Protein AF-A0A3L8QWN6-F1 (afdb_monomer)

Structure (mmCIF, N/CA/C/O backbone):
data_AF-A0A3L8QWN6-F1
#
_entry.id   AF-A0A3L8QWN6-F1
#
loop_
_atom_site.group_PDB
_atom_site.id
_atom_site.type_symbol
_atom_site.label_atom_id
_atom_site.label_alt_id
_atom_site.label_comp_id
_atom_site.label_asym_id
_atom_site.label_entity_id
_atom_site.label_seq_id
_atom_site.pdbx_PDB_ins_code
_atom_site.Cartn_x
_atom_site.Cartn_y
_atom_site.Cartn_z
_atom_site.occupancy
_atom_site.B_iso_or_equiv
_atom_site.auth_seq_id
_atom_site.auth_comp_id
_atom_site.auth_asym_id
_atom_site.auth_atom_id
_atom_site.pdbx_PDB_model_num
ATOM 1 N N . MET A 1 1 ? 42.146 -68.826 -25.477 1.00 36.22 1 MET A N 1
ATOM 2 C CA . MET A 1 1 ? 43.396 -68.074 -25.227 1.00 36.22 1 MET A CA 1
ATOM 3 C C . MET A 1 1 ? 44.506 -68.728 -26.031 1.00 36.22 1 MET A C 1
ATOM 5 O O . MET A 1 1 ? 44.498 -69.955 -26.054 1.00 36.22 1 MET A O 1
ATOM 9 N N . PRO A 1 2 ? 45.434 -67.970 -26.653 1.00 54.69 2 PRO A N 1
ATOM 10 C CA . PRO A 1 2 ? 45.476 -66.496 -26.800 1.00 54.69 2 PRO A CA 1
ATOM 11 C C . PRO A 1 2 ? 44.381 -66.027 -27.812 1.00 54.69 2 PRO A C 1
ATOM 13 O O . PRO A 1 2 ? 43.353 -66.702 -27.860 1.00 54.69 2 PRO A O 1
ATOM 16 N N . ALA A 1 3 ? 44.395 -64.915 -28.570 1.00 31.89 3 ALA A N 1
ATOM 17 C CA . ALA A 1 3 ? 45.295 -63.752 -28.720 1.00 31.89 3 ALA A CA 1
ATOM 18 C C . ALA A 1 3 ? 44.478 -62.468 -29.079 1.00 31.89 3 ALA A C 1
ATOM 20 O O . ALA A 1 3 ? 43.258 -62.450 -28.924 1.00 31.89 3 ALA A O 1
ATOM 21 N N . ARG A 1 4 ? 45.135 -61.396 -29.564 1.00 40.81 4 ARG A N 1
ATOM 22 C CA . ARG A 1 4 ? 44.559 -60.168 -30.187 1.00 40.81 4 ARG A CA 1
ATOM 23 C C . ARG A 1 4 ? 45.543 -59.626 -31.260 1.00 40.81 4 ARG A C 1
ATOM 25 O O . ARG A 1 4 ? 46.710 -60.006 -31.149 1.00 40.81 4 ARG A O 1
ATOM 32 N N . PRO A 1 5 ? 45.161 -58.762 -32.243 1.00 45.75 5 PRO A N 1
ATOM 33 C CA . PRO A 1 5 ? 45.122 -57.295 -32.001 1.00 45.75 5 PRO A CA 1
ATOM 34 C C . PRO A 1 5 ? 44.173 -56.398 -32.873 1.00 45.75 5 PRO A C 1
ATOM 36 O O . PRO A 1 5 ? 43.768 -56.753 -33.967 1.00 45.75 5 PRO A O 1
ATOM 39 N N . PHE A 1 6 ? 43.942 -55.169 -32.370 1.00 28.73 6 PHE A N 1
ATOM 40 C CA . PHE A 1 6 ? 43.755 -53.853 -33.051 1.00 28.73 6 PHE A CA 1
ATOM 41 C C . PHE A 1 6 ? 42.567 -53.480 -34.003 1.00 28.73 6 PHE A C 1
ATOM 43 O O . PHE A 1 6 ? 42.510 -53.881 -35.155 1.00 28.73 6 PHE A O 1
ATOM 50 N N . ALA A 1 7 ? 41.810 -52.451 -33.552 1.00 33.19 7 ALA A N 1
ATOM 51 C CA . ALA A 1 7 ? 41.578 -51.132 -34.207 1.00 33.19 7 ALA A CA 1
ATOM 52 C C . ALA A 1 7 ? 40.243 -50.722 -34.913 1.00 33.19 7 ALA A C 1
ATOM 54 O O . ALA A 1 7 ? 39.941 -51.137 -36.023 1.00 33.19 7 ALA A O 1
ATOM 55 N 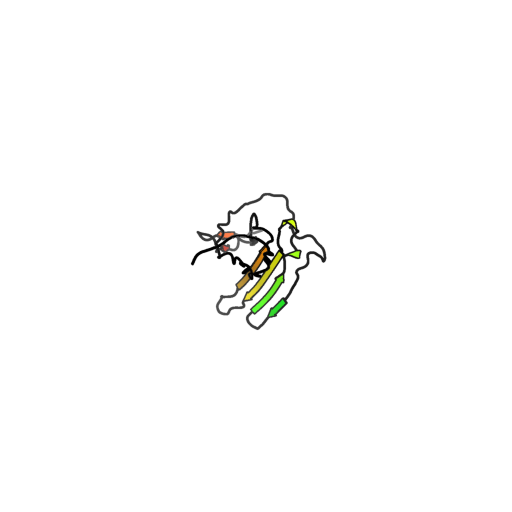N . ARG A 1 8 ? 39.66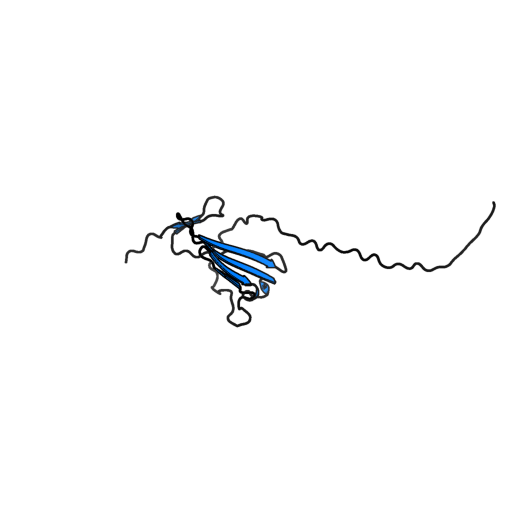6 -49.638 -34.340 1.00 31.48 8 ARG A N 1
ATOM 56 C CA . ARG A 1 8 ? 39.011 -48.434 -34.939 1.00 31.48 8 ARG A CA 1
ATOM 57 C C . ARG A 1 8 ? 37.521 -48.410 -35.365 1.00 31.48 8 ARG A C 1
ATOM 59 O O . ARG A 1 8 ? 36.997 -49.314 -35.990 1.00 31.48 8 ARG A O 1
ATOM 66 N N . SER A 1 9 ? 36.959 -47.202 -35.152 1.00 32.34 9 SER A N 1
ATOM 67 C CA . SER A 1 9 ? 35.666 -46.639 -35.604 1.00 32.34 9 SER A CA 1
ATOM 68 C C . SER A 1 9 ? 34.398 -47.179 -34.910 1.00 32.34 9 SER A C 1
ATOM 70 O O . SER A 1 9 ? 34.240 -48.381 -34.779 1.00 32.34 9 SER A O 1
ATOM 72 N N . GLY A 1 10 ? 33.445 -46.360 -34.439 1.00 29.81 10 GLY A N 1
ATOM 73 C CA . GLY A 1 10 ? 33.368 -44.890 -34.409 1.00 29.81 10 GLY A CA 1
ATOM 74 C C . GLY A 1 10 ? 32.041 -44.382 -33.799 1.00 29.81 10 GLY A C 1
ATOM 75 O O . GLY A 1 10 ? 31.231 -45.174 -33.333 1.00 29.81 10 GLY A O 1
ATOM 76 N N . ALA A 1 11 ? 31.814 -43.062 -33.854 1.00 33.81 11 ALA A N 1
ATOM 77 C CA . ALA A 1 11 ? 30.552 -42.357 -33.545 1.00 33.81 11 ALA A CA 1
ATOM 78 C C . ALA A 1 11 ? 30.042 -42.336 -32.078 1.00 33.81 11 ALA A C 1
ATOM 80 O O . ALA A 1 11 ? 29.024 -42.930 -31.726 1.00 33.81 11 ALA A O 1
ATOM 81 N N . GLU A 1 12 ? 30.647 -41.474 -31.256 1.00 32.53 12 GLU A N 1
ATOM 82 C CA . GLU A 1 12 ? 29.992 -40.916 -30.064 1.00 32.53 12 GLU A CA 1
ATOM 83 C C . GLU A 1 12 ? 28.813 -40.004 -30.478 1.00 32.53 12 GLU A C 1
ATOM 85 O O . GLU A 1 12 ? 29.014 -38.966 -31.110 1.00 32.53 12 GLU A O 1
ATOM 90 N N . ARG A 1 13 ? 27.571 -40.342 -30.093 1.00 36.91 13 ARG A N 1
ATOM 91 C CA . ARG A 1 13 ? 26.423 -39.415 -30.154 1.00 36.91 13 ARG A CA 1
ATOM 92 C C . ARG A 1 13 ? 25.935 -39.046 -28.756 1.00 36.91 13 ARG A C 1
ATOM 94 O O . ARG A 1 13 ? 25.067 -39.692 -28.180 1.00 36.91 13 ARG A O 1
ATOM 101 N N . ARG A 1 14 ? 26.447 -37.922 -28.249 1.00 36.25 14 ARG A N 1
ATOM 102 C CA . ARG A 1 14 ? 25.834 -37.173 -27.143 1.00 36.25 14 ARG A CA 1
ATOM 103 C C . ARG A 1 14 ? 24.599 -36.409 -27.624 1.00 36.25 14 ARG A C 1
ATOM 105 O O . ARG A 1 14 ? 24.685 -35.734 -28.648 1.00 36.25 14 ARG A O 1
ATOM 112 N N . ARG A 1 15 ? 23.520 -36.445 -26.828 1.00 34.16 15 ARG A N 1
ATOM 113 C CA . ARG A 1 15 ? 22.412 -35.464 -26.637 1.00 34.16 15 ARG A CA 1
ATOM 114 C C . ARG A 1 15 ? 21.189 -36.240 -26.110 1.00 34.16 15 ARG A C 1
ATOM 116 O O . ARG A 1 15 ? 20.959 -37.352 -26.549 1.00 34.16 15 ARG A O 1
ATOM 123 N N . SER A 1 16 ? 20.345 -35.728 -25.217 1.00 34.84 16 SER A N 1
ATOM 124 C CA . SER A 1 16 ? 20.411 -34.500 -24.417 1.00 34.84 16 SER A CA 1
ATOM 125 C C . SER A 1 16 ? 19.493 -34.677 -23.201 1.00 34.84 16 SER A C 1
ATOM 127 O O . SER A 1 16 ? 18.272 -34.714 -23.347 1.00 34.84 16 SER A O 1
ATOM 129 N N . GLY A 1 17 ? 20.057 -34.806 -21.998 1.00 30.95 17 GLY A N 1
ATOM 130 C CA . GLY A 1 17 ? 19.265 -34.899 -20.771 1.00 30.95 17 GLY A CA 1
ATOM 131 C C . GLY A 1 17 ? 18.691 -33.536 -20.388 1.00 30.95 17 GLY A C 1
ATOM 132 O O . GLY A 1 17 ? 19.372 -32.749 -19.731 1.00 30.95 17 GLY A O 1
ATOM 133 N N . ARG A 1 18 ? 17.442 -33.252 -20.782 1.00 31.91 18 ARG A N 1
ATOM 134 C CA . ARG A 1 18 ? 16.727 -32.001 -20.465 1.00 31.91 18 ARG A CA 1
ATOM 135 C C . ARG A 1 18 ? 16.373 -31.937 -18.972 1.00 31.91 18 ARG A C 1
ATOM 137 O O . ARG A 1 18 ? 15.231 -32.175 -18.582 1.00 31.91 18 ARG A O 1
ATOM 144 N N . LYS A 1 19 ? 17.357 -31.607 -18.128 1.00 38.53 19 LYS A N 1
ATOM 145 C CA . LYS A 1 19 ? 17.139 -31.328 -16.702 1.00 38.53 19 LYS A CA 1
ATOM 146 C C . LYS A 1 19 ? 16.162 -30.158 -16.566 1.00 38.53 19 LYS A C 1
ATOM 148 O O . LYS A 1 19 ? 16.466 -29.043 -16.985 1.00 38.53 19 LYS A O 1
ATOM 153 N N . HIS A 1 20 ? 14.997 -30.412 -15.972 1.00 34.25 20 HIS A N 1
ATOM 154 C CA . HIS A 1 20 ? 14.085 -29.353 -15.553 1.00 34.25 20 HIS A CA 1
ATOM 155 C C . HIS A 1 20 ? 14.762 -28.535 -14.451 1.00 34.25 20 HIS A C 1
ATOM 157 O O . HIS A 1 20 ? 14.903 -28.995 -13.318 1.00 34.25 20 HIS A O 1
ATOM 163 N N . GLY A 1 21 ? 15.198 -27.321 -14.787 1.00 31.91 21 GLY A N 1
ATOM 164 C CA . GLY A 1 21 ? 15.663 -26.366 -13.793 1.00 31.91 21 GLY A CA 1
ATOM 165 C C . GLY A 1 21 ? 14.499 -25.966 -12.892 1.00 31.91 21 GLY A C 1
ATOM 166 O O . GLY A 1 21 ? 13.582 -25.282 -13.347 1.00 31.91 21 GLY A O 1
ATOM 167 N N . LYS A 1 22 ? 14.541 -26.372 -11.616 1.00 33.00 22 LYS A N 1
ATOM 168 C CA . LYS A 1 22 ? 13.714 -25.764 -10.566 1.00 33.00 22 LYS A CA 1
ATOM 169 C C . LYS A 1 22 ? 13.989 -24.260 -10.589 1.00 33.00 22 LYS A C 1
ATOM 171 O O . LYS A 1 22 ? 15.073 -23.833 -10.198 1.00 33.00 22 LYS A O 1
ATOM 176 N N . LYS A 1 23 ? 13.023 -23.462 -11.054 1.00 36.75 23 LYS A N 1
ATOM 177 C CA . LYS A 1 23 ? 13.068 -22.007 -10.889 1.00 36.75 23 LYS A CA 1
ATOM 178 C C . LYS A 1 23 ? 12.974 -21.731 -9.394 1.00 36.75 23 LYS A C 1
ATOM 180 O O . LYS A 1 23 ? 11.920 -21.920 -8.795 1.00 36.75 23 LYS A O 1
ATOM 185 N N . ASN A 1 24 ? 14.103 -21.366 -8.799 1.00 32.50 24 ASN A N 1
ATOM 186 C CA . ASN A 1 24 ? 14.199 -21.088 -7.378 1.00 32.50 24 ASN A CA 1
ATOM 187 C C . ASN A 1 24 ? 13.579 -19.708 -7.120 1.00 32.50 24 ASN A C 1
ATOM 189 O O . ASN A 1 24 ? 14.271 -18.694 -7.169 1.00 32.50 24 ASN A O 1
ATOM 193 N N . THR A 1 25 ? 12.258 -19.658 -6.933 1.00 37.88 25 THR A N 1
ATOM 194 C CA . THR A 1 25 ? 11.552 -18.439 -6.525 1.00 37.88 25 THR A CA 1
ATOM 195 C C . THR A 1 25 ? 11.958 -18.119 -5.093 1.00 37.88 25 THR A C 1
ATOM 197 O O . THR A 1 25 ? 11.359 -18.624 -4.142 1.00 37.88 25 THR A O 1
ATOM 200 N N . ALA A 1 26 ? 13.019 -17.326 -4.950 1.00 35.09 26 ALA A N 1
ATOM 201 C CA . ALA A 1 26 ? 13.516 -16.857 -3.669 1.00 35.09 26 ALA A CA 1
ATOM 202 C C . ALA A 1 26 ? 12.465 -15.947 -3.022 1.00 35.09 26 ALA A C 1
ATOM 204 O O . ALA A 1 26 ? 12.421 -14.742 -3.253 1.00 35.09 26 ALA A O 1
ATOM 205 N N . ARG A 1 27 ? 11.591 -16.545 -2.211 1.00 35.31 27 ARG A N 1
ATOM 206 C CA . ARG A 1 27 ? 10.706 -15.813 -1.311 1.00 35.31 27 ARG A CA 1
ATOM 207 C C . ARG A 1 27 ? 11.592 -15.231 -0.215 1.00 35.31 27 ARG A C 1
ATOM 209 O O . ARG A 1 27 ? 12.001 -15.972 0.678 1.00 35.31 27 ARG A O 1
ATOM 216 N N . CYS A 1 28 ? 11.934 -13.945 -0.312 1.00 29.06 28 CYS A N 1
ATOM 217 C CA . CYS A 1 28 ? 12.690 -13.272 0.741 1.00 29.06 28 CYS A CA 1
ATOM 218 C C . CYS A 1 28 ? 11.966 -13.472 2.084 1.00 29.06 28 CYS A C 1
ATOM 220 O O . CYS A 1 28 ? 10.774 -13.161 2.172 1.00 29.06 28 CYS A O 1
ATOM 222 N N . PRO A 1 29 ? 12.636 -14.017 3.117 1.00 34.66 29 PRO A N 1
ATOM 223 C CA . PRO A 1 29 ? 12.056 -14.076 4.447 1.00 34.66 29 PRO A CA 1
ATOM 224 C C . PRO A 1 29 ? 11.879 -12.651 4.975 1.00 34.66 29 PRO A C 1
ATOM 226 O O . PRO A 1 29 ? 12.663 -11.758 4.649 1.00 34.66 29 PRO A O 1
ATOM 229 N N . THR A 1 30 ? 10.843 -12.445 5.785 1.00 35.28 30 THR A N 1
ATOM 230 C CA . THR A 1 30 ? 10.422 -11.137 6.296 1.00 35.28 30 THR A CA 1
ATOM 231 C C . THR A 1 30 ? 11.442 -10.565 7.289 1.00 35.28 30 THR A C 1
ATOM 233 O O . THR A 1 30 ? 11.270 -10.642 8.504 1.00 35.28 30 THR A O 1
ATOM 236 N N . ALA A 1 31 ? 12.537 -10.005 6.778 1.00 31.70 31 ALA A N 1
ATOM 237 C CA . ALA A 1 31 ? 13.512 -9.267 7.568 1.00 31.70 31 ALA A CA 1
ATOM 238 C C . ALA A 1 31 ? 12.971 -7.859 7.847 1.00 31.70 31 ALA A C 1
ATOM 240 O O . ALA A 1 31 ? 12.736 -7.083 6.922 1.00 31.70 31 ALA A O 1
ATOM 241 N N . ILE A 1 32 ? 12.763 -7.542 9.125 1.00 38.19 32 ILE A N 1
ATOM 242 C CA . ILE A 1 32 ? 12.271 -6.238 9.586 1.00 38.19 32 ILE A CA 1
ATOM 243 C C . ILE A 1 32 ? 13.330 -5.168 9.262 1.00 38.19 32 ILE A C 1
ATOM 245 O O . ILE A 1 32 ? 14.436 -5.247 9.807 1.00 38.19 32 ILE A O 1
ATOM 249 N N . PRO A 1 33 ? 13.038 -4.154 8.424 1.00 33.34 33 PRO A N 1
ATOM 250 C CA . PRO A 1 33 ? 13.985 -3.076 8.180 1.00 33.34 33 PRO A CA 1
ATOM 251 C C . PRO A 1 33 ? 14.102 -2.189 9.422 1.00 33.34 33 PRO A C 1
ATOM 253 O O . PRO A 1 33 ? 13.104 -1.687 9.941 1.00 33.34 33 PRO A O 1
ATOM 256 N N . ARG A 1 34 ? 15.334 -1.935 9.875 1.00 27.9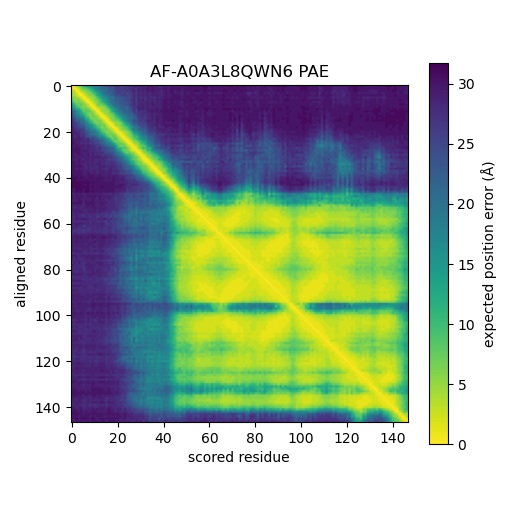8 34 ARG A N 1
ATOM 257 C CA . ARG A 1 34 ? 15.614 -0.777 10.731 1.00 27.98 34 ARG A CA 1
ATOM 258 C C . ARG A 1 34 ? 15.528 0.473 9.859 1.00 27.98 34 ARG A C 1
ATOM 260 O O . ARG A 1 34 ? 16.444 0.739 9.087 1.00 27.98 34 ARG A O 1
ATOM 267 N N . TYR A 1 35 ? 14.438 1.225 9.973 1.00 36.62 35 TYR A N 1
ATOM 268 C CA . TYR A 1 35 ? 14.290 2.490 9.2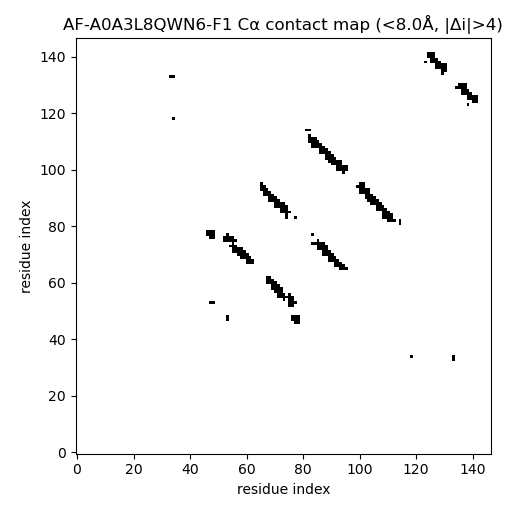58 1.00 36.62 35 TYR A CA 1
ATOM 269 C C . TYR A 1 35 ? 15.165 3.571 9.899 1.00 36.62 35 TYR A C 1
ATOM 271 O O . TYR A 1 35 ? 14.961 3.951 11.051 1.00 36.62 35 TYR A O 1
ATOM 279 N N . LEU A 1 36 ? 16.130 4.079 9.133 1.00 26.33 36 LEU A N 1
ATOM 280 C CA . LEU A 1 36 ? 16.805 5.337 9.431 1.00 26.33 36 LEU A CA 1
ATOM 281 C C . LEU A 1 36 ? 15.873 6.478 9.002 1.00 26.33 36 LEU A C 1
ATOM 283 O O . LEU A 1 36 ? 15.503 6.55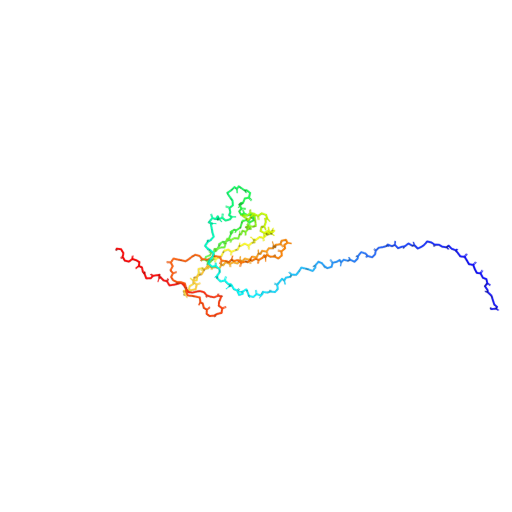5 7.831 1.00 26.33 36 LEU A O 1
ATOM 287 N N . VAL A 1 37 ? 15.506 7.372 9.923 1.00 31.58 37 VAL A N 1
ATOM 288 C CA . VAL A 1 37 ? 14.757 8.589 9.574 1.00 31.58 37 VAL A CA 1
ATOM 289 C C . VAL A 1 37 ? 15.715 9.571 8.899 1.00 31.58 37 VAL A C 1
ATOM 291 O O . VAL A 1 37 ? 16.376 10.371 9.555 1.00 31.58 37 VAL A O 1
ATOM 294 N N . ALA A 1 38 ? 15.810 9.491 7.574 1.00 25.50 38 ALA A N 1
ATOM 295 C CA . ALA A 1 38 ? 16.487 10.496 6.769 1.00 25.50 38 ALA A CA 1
ATOM 296 C C . ALA A 1 38 ? 15.548 11.693 6.562 1.00 25.50 38 ALA A C 1
ATOM 298 O O . ALA A 1 38 ? 14.628 11.641 5.747 1.00 25.50 38 ALA A O 1
ATOM 299 N N . THR A 1 39 ? 15.779 12.786 7.292 1.00 31.92 39 THR A N 1
ATOM 300 C CA . THR A 1 39 ? 15.161 14.083 6.986 1.00 31.92 39 THR A CA 1
ATOM 301 C C . THR A 1 39 ? 15.875 14.706 5.789 1.00 31.92 39 THR A C 1
ATOM 303 O O . THR A 1 39 ? 16.737 15.572 5.954 1.00 31.92 39 THR A O 1
ATOM 306 N N . ASP A 1 40 ? 15.555 14.242 4.583 1.00 33.28 40 ASP A N 1
ATOM 307 C CA . ASP A 1 40 ? 16.075 14.865 3.371 1.00 33.28 40 ASP A CA 1
ATOM 308 C C . ASP A 1 40 ? 15.444 16.251 3.177 1.00 33.28 40 ASP A C 1
ATOM 310 O O . ASP A 1 40 ? 14.247 16.386 2.918 1.00 33.28 40 ASP A O 1
ATOM 314 N N . ARG A 1 41 ? 16.260 17.304 3.292 1.00 38.00 41 ARG A N 1
ATOM 315 C CA . ARG A 1 41 ? 15.912 18.646 2.802 1.00 38.00 41 ARG A CA 1
ATOM 316 C C . ARG A 1 41 ? 16.280 18.732 1.315 1.00 38.00 41 ARG A C 1
ATOM 318 O O . ARG A 1 41 ? 17.101 19.558 0.920 1.00 38.00 41 ARG A O 1
ATOM 325 N N . GLY A 1 42 ? 15.677 17.853 0.518 1.00 32.41 42 GLY A N 1
ATOM 326 C CA . GLY A 1 42 ? 15.959 17.655 -0.901 1.00 32.41 42 GLY A CA 1
ATOM 327 C C . GLY A 1 42 ? 14.782 18.067 -1.781 1.00 32.41 42 GLY A C 1
ATOM 328 O O . GLY A 1 42 ? 13.686 17.530 -1.671 1.00 32.41 42 GLY A O 1
ATOM 329 N N . SER A 1 43 ? 15.034 19.050 -2.647 1.00 39.56 43 SER A N 1
ATOM 330 C CA . SER A 1 43 ? 14.162 19.609 -3.695 1.00 39.56 43 SER A CA 1
ATOM 331 C C . SER A 1 43 ? 12.971 18.739 -4.147 1.00 39.56 43 SER A C 1
ATOM 333 O O . SER A 1 43 ? 13.139 17.662 -4.720 1.00 39.56 43 SER A O 1
ATOM 335 N N . GLY A 1 44 ? 11.752 19.249 -3.952 1.00 45.75 44 GLY A N 1
ATOM 336 C CA . GLY A 1 44 ? 10.521 18.506 -4.205 1.00 45.75 44 GLY A CA 1
ATOM 337 C C . GLY A 1 44 ? 10.281 18.134 -5.673 1.00 45.75 44 GLY A C 1
ATOM 338 O O . GLY A 1 44 ? 10.047 18.995 -6.522 1.00 45.75 44 GLY A O 1
ATOM 339 N N . LYS A 1 45 ? 10.192 16.827 -5.936 1.00 44.28 45 LYS A N 1
ATOM 340 C CA . LYS A 1 45 ? 9.391 16.250 -7.024 1.00 44.28 45 LYS A CA 1
ATOM 341 C C . LYS A 1 45 ? 8.620 15.047 -6.488 1.00 44.28 45 LYS A C 1
ATOM 343 O O . LYS A 1 45 ? 9.217 14.020 -6.184 1.00 44.28 45 LYS A O 1
ATOM 348 N N . GLY A 1 46 ? 7.294 15.159 -6.403 1.00 47.44 46 GLY A N 1
ATOM 349 C CA . GLY A 1 46 ? 6.437 13.986 -6.216 1.00 47.44 46 GLY A CA 1
ATOM 350 C C . GLY A 1 46 ? 6.624 13.052 -7.411 1.00 47.44 46 GLY A C 1
ATOM 351 O O . GLY A 1 46 ? 6.342 13.444 -8.540 1.00 47.44 46 GLY A O 1
ATOM 352 N N . GLY A 1 47 ? 7.157 11.852 -7.176 1.00 58.72 47 GLY A N 1
ATOM 353 C CA . GLY A 1 47 ? 7.713 10.977 -8.217 1.00 58.72 47 GLY A CA 1
ATOM 354 C C . GLY A 1 47 ? 6.714 10.290 -9.156 1.00 58.72 47 GLY A C 1
ATOM 355 O O . GLY A 1 47 ? 7.097 9.316 -9.793 1.00 58.72 47 GLY A O 1
ATOM 356 N N . GLN A 1 48 ? 5.465 10.757 -9.235 1.00 62.53 48 GLN A N 1
ATOM 357 C CA . GLN A 1 48 ? 4.435 10.221 -10.126 1.00 62.53 48 GLN A CA 1
ATOM 358 C C . GLN A 1 48 ? 4.215 11.185 -11.306 1.00 62.53 48 GLN A C 1
ATOM 360 O O . GLN A 1 48 ? 3.616 12.249 -11.121 1.00 62.53 48 GLN A O 1
ATOM 365 N N . PRO A 1 49 ? 4.674 10.851 -12.525 1.00 67.81 49 PRO A N 1
ATOM 366 C CA . PRO A 1 49 ? 4.418 11.675 -13.699 1.00 67.81 49 PRO A CA 1
ATOM 367 C C . PRO A 1 49 ? 2.927 11.637 -14.086 1.00 67.81 49 PRO A C 1
ATOM 369 O O . PRO A 1 49 ? 2.273 10.603 -13.933 1.00 67.81 49 PRO A O 1
ATOM 372 N N . PRO A 1 50 ? 2.362 12.730 -14.625 1.00 72.50 50 PRO A N 1
ATOM 373 C CA . PRO A 1 50 ? 0.993 12.725 -15.122 1.00 72.50 50 PRO A CA 1
ATOM 374 C C . PRO A 1 50 ? 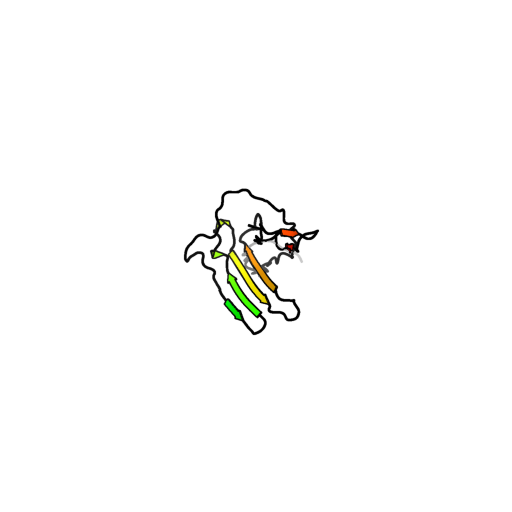0.885 11.945 -16.440 1.00 72.50 50 PRO A C 1
ATOM 376 O O . PRO A 1 50 ? 1.757 12.024 -17.305 1.00 72.50 50 PRO A O 1
ATOM 379 N N . GLY A 1 51 ? -0.234 11.245 -16.633 1.00 76.56 51 GLY A N 1
ATOM 380 C CA . GLY A 1 51 ? -0.613 10.663 -17.923 1.00 76.56 51 GLY A CA 1
ATOM 381 C C . GLY A 1 51 ? -1.155 9.233 -17.831 1.00 76.56 51 GLY A C 1
ATOM 382 O O . GLY A 1 51 ? -0.956 8.544 -16.831 1.00 76.56 51 GLY A O 1
ATOM 383 N N . PRO A 1 52 ? -1.825 8.740 -18.890 1.00 74.62 52 PRO A N 1
ATOM 384 C CA . PRO A 1 52 ? -2.486 7.436 -18.877 1.00 74.62 52 PRO A CA 1
ATOM 385 C C . PRO A 1 52 ? -1.515 6.254 -18.751 1.00 74.62 52 PRO A C 1
ATOM 387 O O . PRO A 1 52 ? -1.950 5.171 -18.366 1.00 74.62 52 PRO A O 1
ATOM 390 N N . GLY A 1 53 ? -0.225 6.439 -19.056 1.00 80.06 53 GLY A N 1
ATOM 391 C CA . GLY A 1 53 ? 0.820 5.432 -18.835 1.00 80.06 53 GLY A CA 1
ATOM 392 C C . GLY A 1 53 ? 1.140 5.181 -17.357 1.00 80.06 53 GLY A C 1
ATOM 393 O O . GLY A 1 53 ? 1.547 4.077 -17.024 1.00 80.06 53 GLY A O 1
ATOM 394 N N . PHE A 1 54 ? 0.875 6.159 -16.483 1.00 83.31 54 PHE A N 1
ATOM 395 C CA . PHE A 1 54 ? 1.196 6.131 -15.048 1.00 83.31 54 PHE A CA 1
ATOM 396 C C . PHE A 1 54 ? -0.017 5.816 -14.160 1.00 83.31 54 PHE A C 1
ATOM 398 O O . PHE A 1 54 ? 0.006 6.016 -12.943 1.00 83.31 54 PHE A O 1
ATOM 405 N N . ARG A 1 55 ? -1.117 5.355 -14.771 1.00 86.56 55 ARG A N 1
ATOM 406 C CA . ARG A 1 55 ? -2.332 4.958 -14.052 1.00 86.56 55 ARG A CA 1
ATOM 407 C C . ARG A 1 55 ? -2.126 3.622 -13.342 1.00 86.56 55 ARG A C 1
ATOM 409 O O . ARG A 1 55 ? -1.449 2.737 -13.863 1.00 86.56 55 ARG A O 1
ATOM 416 N N . ALA A 1 56 ? -2.799 3.448 -12.210 1.00 90.69 56 ALA A N 1
ATOM 417 C CA . ALA A 1 56 ? -2.888 2.150 -11.559 1.00 90.69 56 ALA A CA 1
ATOM 418 C C . ALA A 1 56 ? -3.535 1.107 -12.494 1.00 90.69 56 ALA A C 1
ATOM 420 O O . ALA A 1 56 ? -4.516 1.394 -13.189 1.00 90.69 56 ALA A O 1
ATOM 421 N N . ALA A 1 57 ? -2.988 -0.105 -12.507 1.00 93.00 57 ALA A N 1
ATOM 422 C CA . ALA A 1 57 ? -3.489 -1.240 -13.276 1.00 93.00 57 ALA A CA 1
ATOM 423 C C . ALA A 1 57 ? -4.133 -2.286 -12.352 1.00 93.00 57 ALA A C 1
ATOM 425 O O . ALA A 1 57 ? -4.063 -2.173 -11.131 1.00 93.00 57 ALA A O 1
ATOM 426 N N . ALA A 1 58 ? -4.791 -3.298 -12.934 1.00 94.19 58 ALA A N 1
ATOM 427 C CA . ALA A 1 58 ? -5.414 -4.412 -12.201 1.00 94.19 58 ALA A CA 1
ATOM 428 C C . ALA A 1 58 ? -6.280 -3.977 -10.993 1.00 94.19 58 ALA A C 1
ATOM 430 O O . ALA A 1 58 ? -6.298 -4.649 -9.961 1.00 94.19 58 ALA A O 1
ATOM 431 N N . VAL A 1 59 ? -6.965 -2.833 -11.119 1.00 96.25 59 VAL A N 1
ATOM 432 C CA . VAL A 1 59 ? -7.773 -2.251 -10.044 1.00 96.25 59 VAL A CA 1
ATOM 433 C C . VAL A 1 59 ? -8.992 -3.132 -9.793 1.00 96.25 59 VAL A C 1
ATOM 435 O O . VAL A 1 59 ? -9.763 -3.411 -10.711 1.00 96.25 59 VAL A O 1
ATOM 438 N N . ALA A 1 60 ? -9.163 -3.560 -8.549 1.00 96.88 60 ALA A N 1
ATOM 439 C CA . ALA A 1 60 ? -10.296 -4.342 -8.084 1.00 96.88 60 ALA A CA 1
ATOM 440 C C . ALA A 1 60 ? -10.780 -3.792 -6.741 1.00 96.88 60 ALA A C 1
ATOM 442 O O . ALA A 1 60 ? -9.973 -3.417 -5.893 1.00 96.88 60 ALA A O 1
ATOM 443 N N . HIS A 1 61 ? -12.094 -3.779 -6.552 1.00 97.38 61 HIS A N 1
ATOM 444 C CA . HIS A 1 61 ? -12.744 -3.367 -5.314 1.00 97.38 61 HIS A CA 1
ATOM 445 C C . HIS A 1 61 ? -13.685 -4.478 -4.832 1.00 97.38 61 HIS A C 1
ATOM 447 O O . HIS A 1 61 ? -14.305 -5.168 -5.650 1.00 97.38 61 HIS A O 1
ATOM 453 N N . ARG A 1 62 ? -13.775 -4.659 -3.514 1.00 95.81 62 ARG A N 1
ATOM 454 C CA . ARG A 1 62 ? -14.724 -5.544 -2.831 1.00 95.81 62 ARG A CA 1
ATOM 455 C C . ARG A 1 62 ? -15.201 -4.845 -1.566 1.00 95.81 62 ARG A C 1
ATOM 457 O O . ARG A 1 62 ? -14.370 -4.356 -0.815 1.00 95.81 62 ARG A O 1
ATOM 464 N N . CYS A 1 63 ? -16.498 -4.874 -1.296 1.00 95.31 63 CYS A N 1
ATOM 465 C CA . CYS A 1 63 ? -17.050 -4.398 -0.035 1.00 95.31 63 CYS A CA 1
ATOM 466 C C . CYS A 1 63 ? -18.107 -5.365 0.501 1.00 95.31 63 CYS A C 1
ATOM 468 O O . CYS A 1 63 ? -18.771 -6.073 -0.262 1.00 95.31 63 CYS A O 1
ATOM 470 N N . ASP A 1 64 ? -18.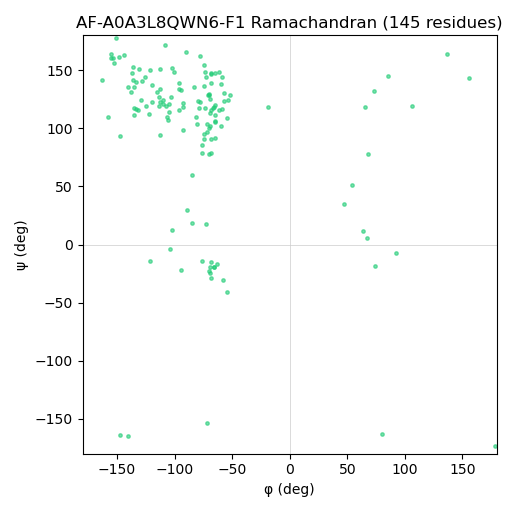259 -5.365 1.817 1.00 90.25 64 ASP A N 1
ATOM 471 C CA . ASP A 1 64 ? -19.371 -5.959 2.547 1.00 90.25 64 ASP A CA 1
ATOM 472 C C . ASP A 1 64 ? -19.760 -5.040 3.724 1.00 90.25 64 ASP A C 1
ATOM 474 O O . ASP A 1 64 ? -19.423 -3.855 3.743 1.00 90.25 64 ASP A O 1
ATOM 478 N N . GLY A 1 65 ? -20.536 -5.549 4.686 1.00 88.50 65 GLY A N 1
ATOM 479 C CA . GLY A 1 65 ? -21.002 -4.750 5.824 1.00 88.50 65 GLY A CA 1
ATOM 480 C C . GLY A 1 65 ? -19.906 -4.348 6.819 1.00 88.50 65 GLY A C 1
ATOM 481 O O . GLY A 1 65 ? -20.114 -3.407 7.581 1.00 88.50 65 GLY A O 1
ATOM 482 N N . THR A 1 66 ? -18.757 -5.033 6.827 1.00 91.12 66 THR A N 1
ATOM 483 C CA . THR A 1 66 ? -17.676 -4.821 7.807 1.00 91.12 66 THR A CA 1
ATOM 484 C C . THR A 1 66 ? -16.348 -4.428 7.163 1.00 91.12 66 THR A C 1
ATOM 486 O O . THR A 1 66 ? -15.457 -3.937 7.857 1.00 91.12 66 THR A O 1
ATOM 489 N N . THR A 1 67 ? -16.195 -4.591 5.848 1.00 92.69 67 THR A N 1
ATOM 490 C CA . THR A 1 67 ? -14.958 -4.290 5.124 1.00 92.69 67 THR A CA 1
ATOM 491 C C . THR A 1 67 ? -15.186 -3.570 3.796 1.00 92.69 67 THR A C 1
ATOM 493 O O . THR A 1 67 ? -16.168 -3.790 3.090 1.00 92.69 67 THR A O 1
ATOM 496 N N . ASP A 1 68 ? -14.233 -2.713 3.441 1.00 96.75 68 ASP A N 1
ATOM 497 C CA . ASP A 1 68 ? -14.108 -2.087 2.122 1.00 96.75 68 ASP A CA 1
ATOM 498 C C . ASP A 1 68 ? -12.646 -2.244 1.678 1.00 96.75 68 ASP A C 1
ATOM 500 O O . ASP A 1 68 ? -11.732 -1.783 2.365 1.00 96.75 68 ASP A O 1
ATOM 504 N N . GLU A 1 69 ? -12.410 -2.989 0.598 1.00 97.62 69 GLU A N 1
ATOM 505 C CA . GLU A 1 69 ? -11.090 -3.353 0.088 1.00 97.62 69 GLU A CA 1
ATOM 506 C C . GLU A 1 69 ? -10.875 -2.820 -1.334 1.00 97.62 69 GLU A C 1
ATOM 508 O O . GLU A 1 69 ? -11.580 -3.195 -2.274 1.00 97.62 69 GLU A O 1
ATOM 513 N N . LEU A 1 70 ? -9.814 -2.029 -1.508 1.00 98.06 70 LEU A N 1
ATOM 514 C CA . LEU A 1 70 ? -9.296 -1.579 -2.798 1.00 98.06 70 LEU A CA 1
ATOM 515 C C . LEU A 1 70 ? -7.919 -2.199 -3.048 1.00 98.06 70 LEU A C 1
ATOM 517 O O . LEU A 1 70 ? -6.971 -1.973 -2.295 1.00 98.06 70 LEU A O 1
ATOM 521 N N . ARG A 1 71 ? -7.772 -2.918 -4.160 1.00 97.88 71 ARG A N 1
ATOM 522 C CA . ARG A 1 71 ? -6.507 -3.502 -4.615 1.00 97.88 71 ARG A CA 1
ATOM 523 C C . ARG A 1 71 ? -6.119 -2.945 -5.977 1.00 97.88 71 ARG A C 1
ATOM 525 O O . ARG A 1 71 ? -6.959 -2.857 -6.867 1.00 97.88 71 ARG A O 1
ATOM 532 N N . CYS A 1 72 ? -4.846 -2.618 -6.168 1.00 97.31 72 CYS A N 1
ATOM 533 C CA . CYS A 1 72 ? -4.331 -2.115 -7.441 1.00 97.31 72 CYS A CA 1
ATOM 534 C C . CYS A 1 72 ? -2.844 -2.439 -7.640 1.00 97.31 72 CYS A C 1
ATOM 536 O O . CYS A 1 72 ? -2.111 -2.638 -6.672 1.00 97.31 72 CYS A O 1
ATOM 538 N N . ASP A 1 73 ? -2.404 -2.487 -8.899 1.00 96.50 73 ASP A N 1
ATOM 539 C CA . ASP A 1 73 ? -0.989 -2.499 -9.277 1.00 96.50 73 ASP A CA 1
ATOM 540 C C . ASP A 1 73 ? -0.507 -1.071 -9.541 1.00 96.50 73 ASP A C 1
ATOM 542 O O . ASP A 1 73 ? -1.057 -0.362 -10.389 1.00 96.50 73 ASP A O 1
ATOM 546 N N . LEU A 1 74 ? 0.513 -0.655 -8.799 1.00 94.31 74 LEU A N 1
ATOM 547 C CA . LEU A 1 74 ? 1.083 0.685 -8.820 1.00 94.31 74 LEU A CA 1
ATOM 548 C C . LEU A 1 74 ? 2.412 0.763 -9.576 1.00 94.31 74 LEU A C 1
ATOM 550 O O . LEU A 1 74 ? 2.917 1.868 -9.740 1.00 94.31 74 LEU A O 1
ATOM 554 N N . ALA A 1 75 ? 2.982 -0.348 -10.066 1.00 93.00 75 ALA A N 1
ATOM 555 C CA . ALA A 1 75 ? 4.320 -0.335 -10.675 1.00 93.00 75 ALA A CA 1
ATOM 556 C C . ALA A 1 75 ? 4.462 0.687 -11.815 1.00 93.00 75 ALA A C 1
ATOM 558 O O . ALA A 1 75 ? 5.453 1.408 -11.875 1.00 93.00 75 ALA A O 1
ATOM 559 N N . ALA A 1 76 ? 3.437 0.809 -12.664 1.00 90.56 76 ALA A N 1
ATOM 560 C CA . ALA A 1 76 ? 3.422 1.752 -13.781 1.00 90.56 76 ALA A CA 1
ATOM 561 C C . ALA A 1 76 ? 3.418 3.235 -13.357 1.00 90.56 76 ALA A C 1
ATOM 563 O O . ALA A 1 76 ? 3.764 4.088 -14.166 1.00 90.56 76 ALA A O 1
ATOM 564 N N . ALA A 1 77 ? 3.044 3.560 -12.113 1.00 89.00 77 ALA A N 1
ATOM 565 C CA . ALA A 1 77 ? 3.071 4.928 -11.592 1.00 89.00 77 ALA A CA 1
ATOM 566 C C . ALA A 1 77 ? 4.491 5.416 -11.242 1.00 89.00 77 ALA A C 1
ATOM 568 O O . ALA A 1 77 ? 4.691 6.618 -11.064 1.00 89.00 77 ALA A O 1
ATOM 569 N N . TYR A 1 78 ? 5.461 4.500 -11.157 1.00 85.62 78 TYR A N 1
ATOM 570 C CA . TYR A 1 78 ? 6.861 4.786 -10.857 1.00 85.62 78 TYR A CA 1
ATOM 571 C C . TYR A 1 78 ? 7.704 4.789 -12.138 1.00 85.62 78 TYR A C 1
ATOM 573 O O . TYR A 1 78 ? 7.395 4.063 -13.088 1.00 85.62 78 TYR A O 1
ATOM 581 N N . PRO A 1 79 ? 8.772 5.600 -12.201 1.00 83.94 79 PRO A N 1
ATOM 582 C CA . PRO A 1 79 ? 9.598 5.683 -13.394 1.00 83.94 79 PRO A CA 1
ATOM 583 C C . PRO A 1 79 ? 10.495 4.431 -13.535 1.00 83.94 79 PRO A C 1
ATOM 585 O O . PRO A 1 79 ? 10.793 3.775 -12.530 1.00 83.94 79 PRO A O 1
ATOM 588 N N . PRO A 1 80 ? 10.934 4.060 -14.757 1.00 83.88 80 PRO A N 1
ATOM 589 C CA . PRO A 1 80 ? 11.599 2.776 -15.017 1.00 83.88 80 PRO A CA 1
ATOM 590 C C . PRO A 1 80 ? 12.867 2.518 -14.189 1.00 83.88 80 PRO A C 1
ATOM 592 O O . PRO A 1 80 ? 13.161 1.370 -13.851 1.00 83.88 80 PRO A O 1
ATOM 595 N N . GLU A 1 81 ? 13.603 3.569 -13.825 1.00 84.81 81 GLU A N 1
ATOM 596 C CA . GLU A 1 81 ? 14.796 3.510 -12.975 1.00 84.81 81 GLU A CA 1
ATOM 597 C C . GLU A 1 81 ? 14.524 3.012 -11.545 1.00 84.81 81 GLU A C 1
ATOM 599 O O . GLU A 1 81 ? 15.450 2.553 -10.880 1.00 84.81 81 GLU A O 1
ATOM 604 N N . ALA A 1 82 ? 13.266 3.013 -11.084 1.00 85.50 82 ALA A N 1
ATOM 605 C CA . ALA A 1 82 ? 12.880 2.389 -9.818 1.00 85.50 82 ALA A CA 1
ATOM 606 C C . ALA A 1 82 ? 12.975 0.848 -9.851 1.00 85.50 82 ALA A C 1
ATOM 608 O O . ALA A 1 82 ? 12.914 0.205 -8.804 1.00 85.50 82 ALA A O 1
ATOM 609 N N . GLY A 1 83 ? 13.084 0.234 -11.038 1.00 90.50 83 GLY A N 1
ATOM 610 C CA . GLY A 1 83 ? 13.216 -1.218 -11.206 1.00 90.50 83 GLY A CA 1
ATOM 611 C C . GLY A 1 83 ? 11.978 -2.036 -10.813 1.00 90.50 83 GLY A C 1
ATOM 612 O O . GLY A 1 83 ? 12.033 -3.268 -10.827 1.00 90.50 83 GLY A O 1
ATOM 613 N N . LEU A 1 84 ? 10.866 -1.379 -10.469 1.00 91.94 84 LEU A N 1
ATOM 614 C CA . LEU A 1 84 ? 9.602 -2.001 -10.082 1.00 91.94 84 LEU A CA 1
ATOM 615 C C . LEU A 1 84 ? 8.959 -2.693 -11.288 1.00 91.94 84 LEU A C 1
ATOM 617 O O . LEU A 1 84 ? 8.562 -2.053 -12.257 1.00 91.94 84 LEU A O 1
ATOM 621 N N . THR A 1 85 ? 8.828 -4.016 -11.211 1.00 94.38 85 THR A N 1
ATOM 622 C CA . THR A 1 85 ? 8.147 -4.824 -12.239 1.00 94.38 85 THR A CA 1
ATOM 623 C C . THR A 1 85 ? 6.680 -5.081 -11.900 1.00 94.38 85 THR A C 1
ATOM 625 O O . THR A 1 85 ? 5.884 -5.362 -12.794 1.00 94.38 85 THR A O 1
ATOM 628 N N . ARG A 1 86 ? 6.328 -4.980 -10.612 1.00 95.19 86 ARG A N 1
ATOM 629 C CA . ARG A 1 86 ? 4.981 -5.155 -10.058 1.00 95.19 86 ARG A CA 1
ATOM 630 C C . ARG A 1 86 ? 4.922 -4.557 -8.658 1.00 95.19 86 ARG A C 1
ATOM 632 O O . ARG A 1 86 ? 5.866 -4.727 -7.889 1.00 95.19 86 ARG A O 1
ATOM 639 N N . TRP A 1 87 ? 3.813 -3.915 -8.305 1.00 95.62 87 TRP A N 1
ATOM 640 C CA . TRP A 1 87 ? 3.538 -3.482 -6.937 1.00 95.62 87 TRP A CA 1
ATOM 641 C C . TRP A 1 87 ? 2.040 -3.543 -6.674 1.00 95.62 87 TRP A C 1
ATOM 643 O O . TRP A 1 87 ? 1.312 -2.584 -6.906 1.00 95.62 87 TRP A O 1
ATOM 653 N N . LEU A 1 88 ? 1.581 -4.665 -6.123 1.00 97.56 88 LEU A N 1
ATOM 654 C CA . LEU A 1 88 ? 0.214 -4.791 -5.642 1.00 97.56 88 LEU A CA 1
ATOM 655 C C . LEU A 1 88 ? 0.086 -4.181 -4.247 1.00 97.56 88 LEU A C 1
ATOM 657 O O . LEU A 1 88 ? 0.563 -4.763 -3.270 1.00 97.56 88 LEU A O 1
ATOM 661 N N . ARG A 1 89 ? -0.603 -3.042 -4.165 1.00 97.31 89 ARG A N 1
ATOM 662 C CA . ARG A 1 89 ? -1.080 -2.464 -2.907 1.00 97.31 89 ARG A CA 1
ATOM 663 C C . ARG A 1 89 ? -2.532 -2.872 -2.678 1.00 97.31 89 ARG A C 1
ATOM 665 O O . ARG A 1 89 ? -3.336 -2.907 -3.608 1.00 97.31 89 ARG A O 1
ATOM 672 N N . THR A 1 90 ? -2.858 -3.208 -1.436 1.00 97.88 90 THR A N 1
ATOM 673 C CA . THR A 1 90 ? -4.224 -3.470 -0.969 1.00 97.88 90 THR A CA 1
ATOM 674 C C . THR A 1 90 ? -4.502 -2.560 0.215 1.00 97.88 90 THR A C 1
ATOM 676 O O . THR A 1 90 ? -3.803 -2.646 1.222 1.00 97.88 90 THR A O 1
ATOM 679 N N . PHE A 1 91 ? -5.497 -1.694 0.086 1.00 96.94 91 PHE A N 1
ATOM 680 C CA . PHE A 1 91 ? -6.075 -0.930 1.183 1.00 96.94 91 PHE A CA 1
ATOM 681 C C . PHE A 1 91 ? -7.317 -1.677 1.658 1.00 96.94 91 PHE A C 1
ATOM 683 O O . PHE A 1 91 ? -8.124 -2.080 0.822 1.00 96.94 91 PHE A O 1
ATOM 690 N N . ARG A 1 92 ? -7.491 -1.847 2.968 1.00 96.38 92 ARG A N 1
ATOM 691 C CA . ARG A 1 92 ? -8.726 -2.375 3.551 1.00 96.38 92 ARG A CA 1
ATOM 692 C C . ARG A 1 92 ? -9.147 -1.523 4.736 1.00 96.38 92 ARG A C 1
ATOM 694 O O . ARG A 1 92 ? -8.440 -1.476 5.737 1.00 96.38 92 ARG A O 1
ATOM 701 N N . LEU A 1 93 ? -10.299 -0.876 4.634 1.00 95.69 93 LEU A N 1
ATOM 702 C CA . LEU A 1 93 ? -10.993 -0.318 5.785 1.00 95.69 93 LEU A CA 1
ATOM 703 C C . LEU A 1 93 ? -11.732 -1.459 6.486 1.00 95.69 93 LEU A C 1
ATOM 705 O O . LEU A 1 93 ? -12.530 -2.154 5.859 1.00 95.69 93 LEU A O 1
ATOM 709 N N . VAL A 1 94 ? -11.456 -1.648 7.772 1.00 94.12 94 VAL A N 1
ATOM 710 C CA . VAL A 1 94 ? -12.163 -2.577 8.655 1.00 94.12 94 VAL A CA 1
ATOM 711 C C . VAL A 1 94 ? -13.020 -1.750 9.605 1.00 94.12 94 VAL A C 1
ATOM 713 O O . VAL A 1 94 ? -12.504 -0.926 10.361 1.00 94.12 94 VAL A O 1
ATOM 716 N N . ARG A 1 95 ? -14.332 -1.969 9.539 1.00 91.69 95 ARG A N 1
ATOM 717 C CA . ARG A 1 95 ? -15.343 -1.367 10.409 1.00 91.69 95 ARG A CA 1
ATOM 718 C C . ARG A 1 95 ? -15.564 -2.328 11.574 1.00 91.69 95 ARG A C 1
ATOM 720 O O . ARG A 1 95 ? -16.228 -3.354 11.416 1.00 91.69 95 ARG A O 1
ATOM 727 N N . GLY A 1 96 ? -14.914 -2.044 12.697 1.00 80.31 96 GLY A N 1
ATOM 728 C CA . GLY A 1 96 ? -15.055 -2.814 13.927 1.00 80.31 96 GLY A CA 1
ATOM 729 C C . GLY A 1 96 ? -16.346 -2.474 14.675 1.00 80.31 96 GLY A C 1
ATOM 730 O O . GLY A 1 96 ? -16.953 -1.429 14.459 1.00 80.31 96 GLY A O 1
ATOM 731 N N . ALA A 1 97 ? -16.735 -3.358 15.589 1.00 68.25 97 ALA A N 1
ATOM 732 C CA . ALA A 1 97 ? -17.414 -2.934 16.810 1.00 68.25 97 ALA A CA 1
ATOM 733 C C . ALA A 1 97 ? -16.341 -2.675 17.886 1.00 68.25 97 ALA A C 1
ATOM 735 O O . ALA A 1 97 ? -15.197 -3.102 17.717 1.00 68.25 97 ALA A O 1
ATOM 736 N N . ASP A 1 98 ? -16.714 -2.009 18.980 1.00 77.00 98 ASP A N 1
ATOM 737 C CA . ASP A 1 98 ? -15.892 -1.893 20.194 1.00 77.00 98 ASP A CA 1
ATOM 738 C C . ASP A 1 98 ? -14.459 -1.354 19.949 1.00 77.00 98 ASP A C 1
ATOM 740 O O . ASP A 1 98 ? -13.466 -1.936 20.383 1.00 77.00 98 ASP A O 1
ATOM 744 N N . ASP A 1 99 ? -14.365 -0.224 19.237 1.00 79.88 99 ASP A N 1
ATOM 745 C CA . ASP A 1 99 ? -13.145 0.570 18.994 1.00 79.88 99 ASP A CA 1
ATOM 746 C C . ASP A 1 99 ? -12.002 -0.102 18.180 1.00 79.88 99 ASP A C 1
ATOM 748 O O . ASP A 1 99 ? -10.918 0.471 18.062 1.00 79.88 99 ASP A O 1
ATOM 752 N N . ASP A 1 100 ? -12.226 -1.256 17.531 1.00 85.81 100 ASP A N 1
ATOM 753 C CA . ASP A 1 100 ? -11.265 -1.906 16.599 1.00 85.81 100 ASP A CA 1
ATOM 754 C C . ASP A 1 100 ? -11.414 -1.443 15.123 1.00 85.81 100 ASP A C 1
ATOM 756 O O . ASP A 1 100 ? -11.152 -2.184 14.170 1.00 85.81 100 ASP A O 1
ATOM 760 N N . GLU A 1 101 ? -11.860 -0.202 14.896 1.00 92.19 101 GLU A N 1
ATOM 761 C CA . GLU A 1 101 ? -11.866 0.400 13.555 1.00 92.19 101 GLU A CA 1
ATOM 762 C C . GLU A 1 101 ? -10.438 0.705 13.078 1.00 92.19 101 GLU A C 1
ATOM 764 O O . GLU A 1 101 ? -9.646 1.347 13.773 1.00 92.19 101 GLU A O 1
ATOM 769 N N . ARG A 1 102 ? -10.087 0.271 11.860 1.00 93.81 102 ARG A N 1
ATOM 770 C CA . ARG A 1 102 ? -8.727 0.454 11.325 1.00 93.81 102 ARG A CA 1
ATOM 771 C C . ARG A 1 102 ? -8.661 0.461 9.804 1.00 93.81 102 ARG A C 1
ATOM 773 O O . ARG A 1 102 ? -9.515 -0.092 9.116 1.00 93.81 102 ARG A O 1
ATOM 780 N N . ILE A 1 103 ? -7.572 1.020 9.279 1.00 94.06 103 ILE A N 1
ATOM 781 C CA . ILE A 1 103 ? -7.175 0.873 7.875 1.00 94.06 103 ILE A CA 1
ATOM 782 C C . ILE A 1 103 ? -5.924 -0.003 7.815 1.00 94.06 103 ILE A C 1
ATOM 784 O O . ILE A 1 103 ? -4.881 0.334 8.373 1.00 94.06 103 ILE A O 1
ATOM 788 N N . GLU A 1 104 ? -6.021 -1.122 7.108 1.00 95.19 104 GLU A N 1
ATOM 789 C CA . GLU A 1 104 ? -4.907 -2.007 6.788 1.00 95.19 104 GLU A CA 1
ATOM 790 C C . GLU A 1 104 ? -4.340 -1.633 5.410 1.00 95.19 104 GLU A C 1
ATOM 792 O O . GLU A 1 104 ? -5.087 -1.470 4.443 1.00 95.19 104 GLU A O 1
ATOM 797 N N . ILE A 1 105 ? -3.013 -1.520 5.296 1.00 96.12 105 ILE A N 1
ATOM 798 C CA . ILE A 1 105 ? -2.319 -1.323 4.015 1.00 96.12 105 ILE A CA 1
ATOM 799 C C . ILE A 1 105 ? -1.318 -2.464 3.839 1.00 96.12 105 ILE A C 1
ATOM 801 O O . ILE A 1 105 ? -0.347 -2.573 4.585 1.00 96.12 105 ILE A O 1
ATOM 805 N N . GLY A 1 106 ? -1.572 -3.330 2.860 1.00 96.00 106 GLY A N 1
ATOM 806 C CA . GLY A 1 106 ? -0.718 -4.461 2.510 1.00 96.00 106 GLY A CA 1
ATOM 807 C C . GLY A 1 106 ? -0.025 -4.244 1.169 1.00 96.00 106 GLY A C 1
ATOM 808 O O . GLY A 1 106 ? -0.695 -4.059 0.154 1.00 96.00 106 GLY A O 1
ATOM 809 N N . ASP A 1 107 ? 1.305 -4.325 1.158 1.00 95.12 107 ASP A N 1
ATOM 810 C CA . ASP A 1 107 ? 2.136 -4.184 -0.040 1.00 95.12 107 ASP A CA 1
ATOM 811 C C . ASP A 1 107 ? 2.828 -5.500 -0.415 1.00 95.12 107 ASP A C 1
ATOM 813 O O . ASP A 1 107 ? 3.438 -6.166 0.422 1.00 95.12 107 ASP A O 1
ATOM 817 N N . ALA A 1 108 ? 2.775 -5.850 -1.700 1.00 95.31 108 ALA A N 1
ATOM 818 C CA . ALA A 1 108 ? 3.560 -6.921 -2.301 1.00 95.31 108 ALA A CA 1
ATOM 819 C C . ALA A 1 108 ? 4.147 -6.434 -3.632 1.00 95.31 108 ALA A C 1
ATOM 821 O O . ALA A 1 108 ? 3.405 -6.117 -4.563 1.00 95.31 108 ALA A O 1
ATOM 822 N N . TRP A 1 109 ? 5.473 -6.382 -3.725 1.00 93.69 109 TRP A N 1
ATOM 823 C CA . TRP A 1 109 ? 6.203 -5.820 -4.861 1.00 93.69 109 TRP A CA 1
ATOM 824 C C . TRP A 1 109 ? 7.300 -6.769 -5.351 1.00 93.69 109 TRP A C 1
ATOM 826 O O . TRP A 1 109 ? 7.856 -7.548 -4.578 1.00 93.69 109 TRP A O 1
ATOM 836 N N . ASP A 1 110 ? 7.605 -6.684 -6.645 1.00 94.69 110 ASP A N 1
ATOM 837 C CA . ASP A 1 110 ? 8.640 -7.458 -7.326 1.00 94.69 110 ASP A CA 1
ATOM 838 C C . ASP A 1 110 ? 9.543 -6.483 -8.110 1.00 94.69 110 ASP A C 1
ATOM 840 O O . ASP A 1 110 ? 9.056 -5.724 -8.958 1.00 94.69 110 ASP A O 1
ATOM 844 N N . CYS A 1 111 ? 10.858 -6.506 -7.869 1.00 93.38 111 CYS A N 1
ATOM 845 C CA . CYS A 1 111 ? 11.837 -5.655 -8.564 1.00 93.38 111 CYS A CA 1
ATOM 846 C C . CYS A 1 111 ? 12.774 -6.472 -9.468 1.00 93.38 111 CYS A C 1
ATOM 848 O O . CYS A 1 111 ? 13.093 -7.623 -9.172 1.00 93.38 111 CYS A O 1
ATOM 850 N N . SER A 1 112 ? 13.263 -5.857 -10.548 1.00 93.38 112 SER A N 1
ATOM 851 C CA . SER A 1 112 ? 14.243 -6.459 -11.468 1.00 93.38 112 SER A CA 1
ATOM 852 C C . SER A 1 112 ? 15.641 -6.621 -10.853 1.00 93.38 112 SER A C 1
ATOM 854 O O . SER A 1 112 ? 16.413 -7.478 -11.284 1.00 93.38 112 SER A O 1
ATOM 856 N N . ALA A 1 113 ? 15.948 -5.830 -9.824 1.00 89.44 113 ALA A N 1
ATOM 857 C CA . ALA A 1 113 ? 17.141 -5.902 -8.988 1.00 89.44 113 ALA A CA 1
ATOM 858 C C . ALA A 1 113 ? 16.775 -5.551 -7.528 1.00 89.44 113 ALA A C 1
ATOM 860 O O . ALA A 1 113 ? 15.715 -4.962 -7.299 1.00 89.44 113 ALA A O 1
ATOM 861 N N . PRO A 1 114 ? 17.613 -5.882 -6.526 1.00 87.81 114 PRO A N 1
ATOM 862 C CA . PRO A 1 114 ? 17.392 -5.440 -5.150 1.00 87.81 114 PRO A CA 1
ATOM 863 C C . PRO A 1 114 ? 17.306 -3.903 -5.065 1.00 87.81 114 PRO A C 1
ATOM 865 O O . PRO A 1 114 ? 18.190 -3.231 -5.602 1.00 87.81 114 PRO A O 1
ATOM 868 N N . PRO A 1 115 ? 16.279 -3.327 -4.412 1.00 86.50 115 PRO A N 1
ATOM 869 C CA . PRO A 1 115 ? 16.153 -1.879 -4.283 1.00 86.50 115 PRO A CA 1
ATOM 870 C C . PRO A 1 115 ? 17.256 -1.316 -3.376 1.00 86.50 115 PRO A C 1
ATOM 872 O O . PRO A 1 115 ? 17.569 -1.896 -2.337 1.00 86.50 115 PRO A O 1
ATOM 875 N N . GLY A 1 116 ? 17.827 -0.166 -3.751 1.00 84.88 116 GLY A N 1
ATOM 876 C CA . GLY A 1 116 ? 18.868 0.503 -2.956 1.00 84.88 116 GLY A CA 1
ATOM 877 C C . GLY A 1 116 ? 18.356 1.068 -1.626 1.00 84.88 116 GLY A C 1
ATOM 878 O O . GLY A 1 116 ? 19.098 1.127 -0.648 1.00 84.88 116 GLY A O 1
ATOM 879 N N . SER A 1 117 ? 17.078 1.446 -1.571 1.00 85.50 117 SER A N 1
ATOM 880 C CA . SER A 1 117 ? 16.367 1.842 -0.355 1.00 85.50 117 SER A CA 1
ATOM 881 C C . SER A 1 117 ? 14.864 1.588 -0.509 1.00 85.50 117 SER A C 1
ATOM 883 O O . SER A 1 117 ? 14.352 1.443 -1.620 1.00 85.50 117 SER A O 1
ATOM 885 N N . LEU A 1 118 ? 14.154 1.514 0.618 1.00 83.81 118 LEU A N 1
ATOM 886 C CA . LEU A 1 118 ? 12.696 1.414 0.684 1.00 83.81 118 LEU A CA 1
ATOM 887 C C . LEU A 1 118 ? 12.199 2.325 1.804 1.00 83.81 118 LEU A C 1
ATOM 889 O O . LEU A 1 118 ? 12.715 2.267 2.921 1.00 83.81 118 LEU A O 1
ATOM 893 N N . ALA A 1 119 ? 11.189 3.140 1.512 1.00 86.81 119 ALA A N 1
ATOM 894 C CA . ALA A 1 119 ? 10.581 4.053 2.469 1.00 86.81 119 ALA A CA 1
ATOM 895 C C . ALA A 1 119 ? 9.053 3.999 2.365 1.00 86.81 119 ALA A C 1
ATOM 897 O O . ALA A 1 119 ? 8.491 4.035 1.270 1.00 86.81 119 ALA A O 1
ATOM 898 N N . LEU A 1 120 ? 8.387 3.943 3.518 1.00 86.38 120 LEU A N 1
ATOM 899 C CA . LEU A 1 120 ? 6.958 4.204 3.641 1.00 86.38 120 LEU A CA 1
ATOM 900 C C . LEU A 1 120 ? 6.794 5.592 4.261 1.00 86.38 120 LEU A C 1
ATOM 902 O O . LEU A 1 120 ? 7.162 5.804 5.415 1.00 86.38 120 LEU A O 1
ATOM 906 N N . HIS A 1 121 ? 6.241 6.527 3.496 1.00 87.88 121 HIS A N 1
ATOM 907 C CA . HIS A 1 121 ? 5.935 7.867 3.983 1.00 87.88 121 HIS A CA 1
ATOM 908 C C . HIS A 1 121 ? 4.493 7.902 4.491 1.00 87.88 121 HIS A C 1
ATOM 910 O O . HIS A 1 121 ? 3.558 7.680 3.722 1.00 87.88 121 HIS A O 1
ATOM 916 N N . LEU A 1 122 ? 4.325 8.186 5.782 1.00 88.00 122 LEU A N 1
ATOM 917 C CA . LEU A 1 122 ? 3.034 8.461 6.408 1.00 88.00 122 LEU A CA 1
ATOM 918 C C . LEU A 1 122 ? 3.032 9.925 6.850 1.00 88.00 122 LEU A C 1
ATOM 920 O O . LEU A 1 122 ? 3.953 10.368 7.533 1.00 88.00 122 LEU A O 1
ATOM 924 N N . LEU A 1 123 ? 2.013 10.671 6.431 1.00 89.56 123 LEU A N 1
ATOM 925 C CA . LEU A 1 123 ? 1.819 12.076 6.782 1.00 89.56 123 LEU A CA 1
ATOM 926 C C . LEU A 1 123 ? 0.720 12.152 7.844 1.00 89.56 123 LEU A C 1
ATOM 928 O O . LEU A 1 123 ? -0.363 11.606 7.644 1.00 89.56 123 LEU A O 1
ATOM 932 N N . ALA A 1 124 ? 1.003 12.815 8.963 1.00 89.50 124 ALA A N 1
ATOM 933 C CA . ALA A 1 124 ? 0.084 12.967 10.086 1.00 89.50 124 ALA A CA 1
ATOM 934 C C . ALA A 1 124 ? -0.042 14.449 10.467 1.00 89.50 124 ALA A C 1
ATOM 936 O O . ALA A 1 124 ? 0.946 15.179 10.452 1.00 89.50 124 ALA A O 1
ATOM 937 N N . GLY A 1 125 ? -1.254 14.888 10.814 1.00 88.88 125 GLY A N 1
ATOM 938 C CA . GLY A 1 125 ? -1.549 16.271 11.221 1.00 88.88 125 GLY A CA 1
ATOM 939 C C . GLY A 1 125 ? -1.311 16.567 12.707 1.00 88.88 125 GLY A C 1
ATOM 940 O O . GLY A 1 125 ? -1.871 17.526 13.228 1.00 88.88 125 GLY A O 1
ATOM 941 N N . GLY A 1 126 ? -0.543 15.728 13.401 1.00 89.56 126 GLY A N 1
ATOM 942 C CA . GLY A 1 126 ? -0.348 15.781 14.847 1.00 89.56 126 GLY A CA 1
ATOM 943 C C . GLY A 1 126 ? 1.022 15.249 15.259 1.00 89.56 126 GLY A C 1
ATOM 944 O O . GLY A 1 126 ? 1.799 14.799 14.414 1.00 89.56 126 GLY A O 1
ATOM 945 N N . ASP A 1 127 ? 1.317 15.300 16.555 1.00 90.81 127 ASP A N 1
ATOM 946 C CA . ASP A 1 127 ? 2.609 14.878 17.094 1.00 90.81 127 ASP A CA 1
ATOM 947 C C . ASP A 1 127 ? 2.765 13.354 17.009 1.00 90.81 127 ASP A C 1
ATOM 949 O O . ASP A 1 127 ? 1.895 12.598 17.449 1.00 90.81 127 ASP A O 1
ATOM 953 N N . VAL A 1 128 ? 3.884 12.895 16.437 1.00 91.50 128 VAL A N 1
ATOM 954 C CA . VAL A 1 128 ? 4.144 11.473 16.169 1.00 91.50 128 VAL A CA 1
ATOM 955 C C . VAL A 1 128 ? 5.181 10.920 17.144 1.00 91.50 128 VAL A C 1
ATOM 957 O O . VAL A 1 128 ? 6.374 11.203 17.032 1.00 91.50 128 VAL A O 1
ATOM 960 N N . ALA A 1 129 ? 4.740 10.062 18.062 1.00 91.62 129 ALA A N 1
ATOM 961 C CA . ALA A 1 129 ? 5.613 9.303 18.950 1.00 91.62 129 ALA A CA 1
ATOM 962 C C . ALA A 1 129 ? 5.873 7.901 18.374 1.00 91.62 129 ALA A C 1
ATOM 964 O O . ALA A 1 129 ? 4.956 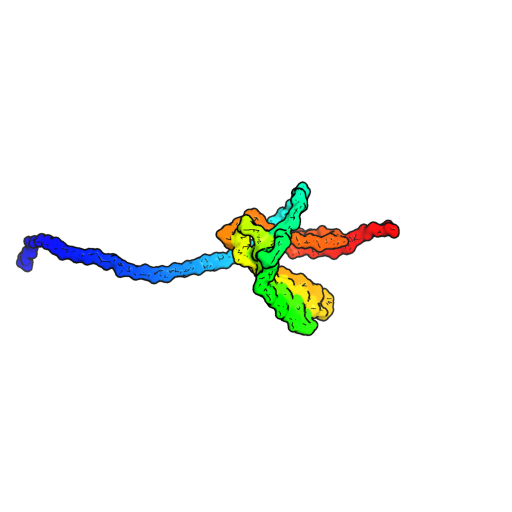7.087 18.246 1.00 91.62 129 ALA A O 1
ATOM 965 N N . LEU A 1 130 ? 7.128 7.594 18.035 1.00 91.12 130 LEU A N 1
ATOM 966 C CA . LEU A 1 130 ? 7.538 6.249 17.618 1.00 91.12 130 LEU A CA 1
ATOM 967 C C . LEU A 1 130 ? 7.815 5.366 18.840 1.00 91.12 130 LEU A C 1
ATOM 969 O O . LEU A 1 130 ? 8.490 5.785 19.779 1.00 91.12 130 LEU A O 1
ATOM 973 N N . ALA A 1 131 ? 7.333 4.124 18.816 1.00 88.94 131 ALA A N 1
ATOM 974 C CA . ALA A 1 131 ? 7.638 3.148 19.855 1.00 88.94 131 ALA A CA 1
ATOM 975 C C . ALA A 1 131 ? 9.117 2.721 19.813 1.00 88.94 131 ALA A C 1
ATOM 977 O O . ALA A 1 131 ? 9.723 2.615 18.742 1.00 88.94 131 ALA A O 1
ATOM 978 N N . ASN A 1 132 ? 9.689 2.409 20.979 1.00 85.00 132 ASN A N 1
ATOM 979 C CA . ASN A 1 132 ? 11.047 1.871 21.084 1.00 85.00 132 ASN A CA 1
ATOM 980 C C . ASN A 1 132 ? 11.179 0.574 20.267 1.00 85.00 132 ASN A C 1
ATOM 982 O O . ASN A 1 132 ? 10.438 -0.381 20.486 1.00 85.00 132 ASN A O 1
ATOM 986 N N . GLY A 1 133 ? 12.133 0.542 19.332 1.00 82.94 133 GLY A N 1
ATOM 987 C CA . GLY A 1 133 ? 12.307 -0.564 18.378 1.00 82.94 133 GLY A CA 1
ATOM 988 C C . GLY A 1 133 ? 11.565 -0.396 17.043 1.00 82.94 133 GLY A C 1
ATOM 989 O O . GLY A 1 133 ? 11.826 -1.161 16.117 1.00 82.94 133 GLY A O 1
ATOM 990 N N . GLY A 1 134 ? 10.720 0.631 16.900 1.00 81.50 134 GLY A N 1
ATOM 991 C CA . GLY A 1 134 ? 9.961 0.919 15.682 1.00 81.50 134 GLY A CA 1
ATOM 992 C C . GLY A 1 134 ? 8.701 0.060 15.528 1.00 81.50 134 GLY A C 1
ATOM 993 O O . GLY A 1 134 ? 8.187 -0.507 16.487 1.00 81.50 134 GLY A O 1
ATOM 994 N N . GLY A 1 135 ? 8.158 -0.001 14.309 1.00 84.25 135 GLY A N 1
ATOM 995 C CA . GLY A 1 135 ? 6.988 -0.828 13.968 1.00 84.25 135 GLY A CA 1
ATOM 996 C C . GLY A 1 135 ? 5.628 -0.316 14.469 1.00 84.25 135 GLY A C 1
ATOM 997 O O . GLY A 1 135 ? 4.606 -0.703 13.913 1.00 84.25 135 GLY A O 1
ATOM 998 N N . ARG A 1 136 ? 5.597 0.590 15.455 1.00 90.31 136 ARG A N 1
ATOM 999 C CA . ARG A 1 136 ? 4.389 1.296 15.907 1.00 90.31 136 ARG A CA 1
ATOM 1000 C C . ARG A 1 136 ? 4.664 2.790 16.067 1.00 90.31 136 ARG A C 1
ATOM 1002 O O . ARG A 1 136 ? 5.707 3.180 16.591 1.00 90.31 136 ARG A O 1
ATOM 1009 N N . ALA A 1 137 ? 3.695 3.599 15.660 1.00 91.38 137 ALA A N 1
ATOM 1010 C CA . ALA A 1 137 ? 3.615 5.024 15.948 1.00 91.38 137 ALA A CA 1
ATOM 1011 C C . ALA A 1 137 ? 2.303 5.312 16.692 1.00 91.38 137 ALA A C 1
ATOM 1013 O O . ALA A 1 137 ? 1.308 4.617 16.480 1.00 91.38 137 ALA A O 1
ATOM 1014 N N . VAL A 1 138 ? 2.302 6.329 17.546 1.00 92.62 138 VAL A N 1
ATOM 1015 C CA . VAL A 1 138 ? 1.095 6.945 18.106 1.00 92.62 138 VAL A CA 1
ATOM 1016 C C . VAL A 1 138 ? 1.053 8.379 17.597 1.00 92.62 138 VAL A C 1
ATOM 1018 O O . VAL A 1 138 ? 2.064 9.077 17.661 1.00 92.62 138 VAL A O 1
ATOM 1021 N N . VAL A 1 139 ? -0.097 8.792 17.069 1.00 92.31 139 VAL A N 1
ATOM 1022 C CA . VAL A 1 139 ? -0.353 10.177 16.666 1.00 92.31 139 VAL A CA 1
ATOM 1023 C C . VAL A 1 139 ? -1.271 10.794 17.709 1.00 92.31 139 VAL A C 1
ATOM 1025 O O . VAL A 1 139 ? -2.376 10.297 17.922 1.00 92.31 139 VAL A O 1
ATOM 1028 N N . SER A 1 140 ? -0.816 11.867 18.341 1.00 91.94 140 SER A N 1
ATOM 1029 C CA . SER A 1 140 ? -1.637 12.700 19.222 1.00 91.94 140 SER A CA 1
ATOM 1030 C C . SER A 1 140 ? -2.051 13.971 18.480 1.00 91.94 140 SER A C 1
ATOM 1032 O O . SER A 1 140 ? -1.299 14.426 17.615 1.00 91.94 140 SER A O 1
ATOM 1034 N N . PRO A 1 141 ? -3.199 14.594 18.804 1.00 90.12 141 PRO A N 1
ATOM 1035 C CA . PRO A 1 141 ? -3.464 15.963 18.377 1.00 90.12 141 PRO A CA 1
ATOM 1036 C C . PRO A 1 141 ? -2.281 16.846 18.775 1.00 90.12 141 PRO A C 1
ATOM 1038 O O . PRO A 1 141 ? -1.852 16.810 19.930 1.00 90.12 141 PRO A O 1
ATOM 1041 N N . SER A 1 142 ? -1.744 17.611 17.825 1.00 81.81 142 SER A N 1
ATOM 1042 C CA . SER A 1 142 ? -0.764 18.641 18.152 1.00 81.81 142 SER A CA 1
ATOM 1043 C C . SER A 1 142 ? -1.409 19.666 19.083 1.00 81.81 142 SER A C 1
ATOM 1045 O O . SER A 1 142 ? -2.617 19.916 19.006 1.00 81.81 142 SER A O 1
ATOM 1047 N N . ALA A 1 143 ? -0.617 20.264 19.976 1.00 73.56 143 ALA A N 1
ATOM 1048 C CA . ALA A 1 143 ? -1.080 21.400 20.766 1.00 73.56 143 ALA A CA 1
ATOM 1049 C C . ALA A 1 143 ? -1.474 22.526 19.796 1.00 73.56 143 ALA A C 1
ATOM 1051 O O . ALA A 1 143 ? -0.613 23.168 19.193 1.00 73.56 143 ALA A O 1
ATOM 1052 N N . GLY A 1 144 ? -2.783 22.682 19.577 1.00 61.59 144 GLY A N 1
ATOM 1053 C CA . GLY A 1 144 ? -3.308 23.492 18.487 1.00 61.59 144 GLY A CA 1
ATOM 1054 C C . GLY A 1 144 ? -2.834 24.937 18.573 1.00 61.59 144 GLY A C 1
ATOM 1055 O O . GLY A 1 144 ? -2.723 25.505 19.661 1.00 61.59 144 GLY A O 1
ATOM 1056 N N . HIS A 1 145 ? -2.595 25.557 17.418 1.00 59.09 145 HIS A N 1
ATOM 1057 C CA . HIS A 1 145 ? -2.437 27.003 17.381 1.00 59.09 145 HIS A CA 1
ATOM 1058 C C . HIS A 1 145 ? -3.802 27.632 17.677 1.00 59.09 145 HIS A C 1
ATOM 1060 O O . HIS A 1 145 ? -4.686 27.631 16.820 1.00 59.09 145 HIS A O 1
ATOM 1066 N N . VAL A 1 146 ? -3.984 28.113 18.907 1.00 54.03 146 VAL A N 1
ATOM 1067 C CA . VAL A 1 146 ? -5.131 28.945 19.278 1.00 54.03 146 VAL A CA 1
ATOM 1068 C C . VAL A 1 146 ? -4.920 30.305 18.615 1.00 54.03 146 VAL A C 1
ATOM 1070 O O . VAL A 1 146 ? -4.134 31.115 19.107 1.00 54.03 146 VAL A O 1
ATOM 1073 N N . GLY A 1 147 ? -5.553 30.485 17.454 1.00 43.28 147 GLY A N 1
ATOM 1074 C CA . GLY A 1 147 ? -5.693 31.776 16.773 1.00 43.28 147 GLY A CA 1
ATOM 1075 C C . GLY A 1 147 ? -6.850 32.593 17.330 1.00 43.28 147 GLY A C 1
ATOM 1076 O O . GLY A 1 147 ? -7.779 31.973 17.896 1.00 43.28 147 GLY A O 1
#

Nearest PDB structures (foldseek):
  6hzn-assembly1_A  TM=5.632E-01  e=1.053E+00  Homo sapiens
  6gn5-assembly1_A  TM=6.114E-01  e=3.530E+00  Homo sapiens

pLDDT: mean 71.21, std 26.01, range [25.5, 98.06]

Mean predicted aligned error: 15.79 Å

Radius of gyration: 28.29 Å; Cα contacts (8 Å, |Δi|>4): 165; chains: 1; bounding box: 66×100×57 Å

Solvent-accessible surface area (backbone atoms only — not comparable to full-atom values): 10062 Å² total; per-residue (Å²): 128,86,87,87,87,89,87,84,86,81,82,90,80,88,82,79,87,83,74,81,75,79,79,77,79,80,74,77,74,93,72,81,79,85,81,76,87,74,85,75,94,63,87,92,68,80,74,56,67,90,56,85,76,31,46,70,39,83,69,45,75,51,73,62,99,44,38,43,35,45,34,30,28,44,28,52,27,45,59,78,91,70,34,52,75,37,26,40,41,33,42,30,43,38,60,48,72,94,86,59,60,46,76,47,77,49,79,54,72,44,58,82,54,88,72,95,73,86,85,86,89,82,89,73,95,34,47,74,48,70,40,89,92,51,102,45,74,46,77,42,84,46,90,69,86,85,124

Organism: Streptomyces rapamycinicus (strain ATCC 29253 / DSM 41530 / NRRL 5491 / AYB-994) (NCBI:txid1343740)

Secondary structure (DSSP, 8-state):
------------------------------PPP-------------S---SGGGS-EEEEEEE-SSEEEEEEE-GGGS-GGG-EEEEEEEEEEE--STT--EEEEEEEEEESS--S--------SEEEEEPTTSS-EEEEEP-----

Foldseek 3Di:
DDDDDDDDDDDDDDDDDPDDDPPPPPPDPDDDDPDDPDPDPDDDDPQFDDDPQQDWAPWDWDDDPFKTKIWTWRQSRGDVVQQWPTKIWMWMFGHDPPPPTDIDIDIDTDGPDDGPDDDDDDDDQADWDADVVGPDIDGDHHPDDPD

Sequence (147 aa):
MPARPFARSGAERRRSGRKHGKKNTARCPTAIPRYLVATDRGSGKGGQPPGPGFRAAAVAHRCDGTTDELRCDLAAAYPPEAGLTRWLR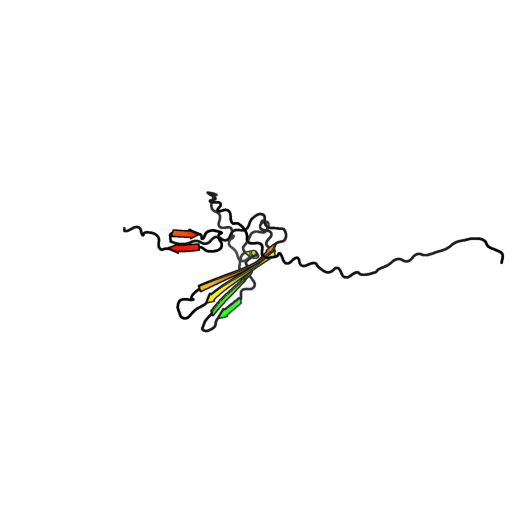TFRLVRGADDDERIEIGDAWDCSAPPGSLALHLLAGGDVALANGGGRAVVSPSAGHVG